Protein AF-A0A382F332-F1 (afdb_monomer_lite)

Foldseek 3Di:
DDPPPPPVPQPPDDDDPVVVVLVVVLLVQLADPDDDDFDDDPPPCSVSSVLSSCCNHPNNVPDDDDDDD

Organism: NCBI:txid408172

InterPro domains:
  IPR002078 RNA polymerase sigma factor 54 interaction domain [PF00158] (12-69)
  IPR002078 RNA polymerase sigma factor 54 interaction domain [PS50045] (12-69)
  IPR025662 Sigma-54 interaction domain, ATP-binding site 1 [PS00675] (36-49)
  IPR027417 P-loop containing nucleoside triphosphate hydrolase [G3DSA:3.40.50.300] (10-69)
  IPR027417 P-loop containing nucleoside triphosphate hydrolase [SSF52540] (11-69)

Structure (mmCIF, N/CA/C/O backbone):
data_AF-A0A382F332-F1
#
_entry.id   AF-A0A382F332-F1
#
loop_
_atom_site.group_PDB
_atom_site.id
_atom_site.type_symbol
_atom_site.label_atom_id
_atom_site.label_alt_id
_atom_site.label_comp_id
_atom_site.label_asym_id
_atom_site.label_entity_id
_atom_site.label_seq_id
_atom_site.pdbx_PDB_ins_code
_atom_site.Cartn_x
_atom_site.Cartn_y
_atom_site.Cartn_z
_atom_site.occupancy
_atom_site.B_iso_or_equiv
_atom_site.auth_seq_id
_atom_site.auth_comp_id
_atom_site.auth_asym_id
_atom_site.auth_atom_id
_atom_site.pdbx_PDB_model_num
ATOM 1 N N . MET A 1 1 ? -13.263 1.979 -17.167 1.00 35.69 1 MET A N 1
ATOM 2 C CA . MET A 1 1 ? -13.380 2.304 -15.734 1.00 35.69 1 MET A CA 1
ATOM 3 C C . MET A 1 1 ? -12.043 2.905 -15.347 1.00 35.69 1 MET A C 1
ATOM 5 O O . MET A 1 1 ? -11.101 2.176 -15.073 1.00 35.69 1 MET A O 1
ATOM 9 N N . GLU A 1 2 ? -11.913 4.214 -15.544 1.00 27.41 2 GLU A N 1
ATOM 10 C CA . GLU A 1 2 ? -10.728 4.970 -15.144 1.00 27.41 2 GLU A CA 1
ATOM 11 C C . GLU A 1 2 ? -10.824 5.159 -13.639 1.00 27.41 2 GLU A C 1
ATOM 13 O O . GLU A 1 2 ? -11.738 5.819 -13.148 1.00 27.41 2 GLU A O 1
ATOM 18 N N . ILE A 1 3 ? -9.938 4.509 -12.895 1.00 37.50 3 ILE A N 1
ATOM 19 C CA . ILE A 1 3 ? -9.796 4.804 -11.477 1.00 37.50 3 ILE A CA 1
ATOM 20 C C . ILE A 1 3 ? -8.874 6.022 -11.414 1.00 37.50 3 ILE A C 1
ATOM 22 O O . ILE A 1 3 ? -7.659 5.882 -11.298 1.00 37.50 3 ILE A O 1
ATOM 26 N N . ASN A 1 4 ? -9.452 7.217 -11.550 1.00 35.69 4 ASN A N 1
ATOM 27 C CA . ASN A 1 4 ? -8.793 8.448 -11.125 1.00 35.69 4 ASN A CA 1
ATOM 28 C C . ASN A 1 4 ? -8.796 8.440 -9.599 1.00 35.69 4 ASN A C 1
ATOM 30 O O . ASN A 1 4 ? -9.707 8.945 -8.948 1.00 35.69 4 ASN A O 1
ATOM 34 N N . LEU A 1 5 ? -7.783 7.799 -9.021 1.00 48.44 5 LEU A N 1
ATOM 35 C CA . LEU A 1 5 ? -7.383 8.081 -7.654 1.00 48.44 5 LEU A CA 1
ATOM 36 C C . LEU A 1 5 ? -6.775 9.488 -7.673 1.00 48.44 5 LEU A C 1
ATOM 38 O O . LEU A 1 5 ? -5.559 9.644 -7.752 1.00 48.44 5 LEU A O 1
ATOM 42 N N . GLU A 1 6 ? -7.629 10.514 -7.629 1.00 42.66 6 GLU A N 1
ATOM 43 C CA . GLU A 1 6 ? -7.248 11.856 -7.180 1.00 42.66 6 GLU A CA 1
ATOM 44 C C . GLU A 1 6 ? -6.875 11.745 -5.697 1.00 42.66 6 GLU A C 1
ATOM 46 O O . GLU A 1 6 ? -7.615 12.081 -4.776 1.00 42.66 6 GLU A O 1
ATOM 51 N N . LEU A 1 7 ? -5.702 11.169 -5.455 1.00 50.47 7 LEU A N 1
ATOM 52 C CA . LEU A 1 7 ? -5.004 11.251 -4.193 1.00 50.47 7 LEU A CA 1
ATOM 53 C C . LEU A 1 7 ? -4.525 12.696 -4.085 1.00 50.47 7 LEU A C 1
ATOM 55 O O . LEU A 1 7 ? -3.374 12.984 -4.401 1.00 50.47 7 LEU A O 1
ATOM 59 N N . GLU A 1 8 ? -5.394 13.604 -3.636 1.00 43.22 8 GLU A N 1
ATOM 60 C CA . GLU A 1 8 ? -5.092 15.039 -3.497 1.00 43.22 8 GLU A CA 1
ATOM 61 C C . GLU A 1 8 ? -3.834 15.330 -2.648 1.00 43.22 8 GLU A C 1
ATOM 63 O O . GLU A 1 8 ? -3.372 16.463 -2.618 1.00 43.22 8 GLU A O 1
ATOM 68 N N . ASN A 1 9 ? -3.219 14.324 -2.005 1.00 46.94 9 ASN A N 1
ATOM 69 C CA . ASN A 1 9 ? -1.964 14.456 -1.261 1.00 46.94 9 ASN A CA 1
ATOM 70 C C . ASN A 1 9 ? -0.918 13.335 -1.494 1.00 46.94 9 ASN A C 1
ATOM 72 O O . ASN A 1 9 ? 0.072 13.277 -0.764 1.00 46.94 9 ASN A O 1
ATOM 76 N N . LEU A 1 10 ? -1.091 12.439 -2.480 1.00 55.00 10 LEU A N 1
ATOM 77 C CA . LEU A 1 10 ? -0.098 11.401 -2.822 1.00 55.00 10 LEU A CA 1
ATOM 78 C C . LEU A 1 10 ? 0.064 11.284 -4.340 1.00 55.00 10 LEU A C 1
ATOM 80 O O . LEU A 1 10 ? -0.677 10.579 -5.016 1.00 55.00 10 LEU A O 1
ATOM 84 N N . SER A 1 11 ? 1.087 11.948 -4.868 1.00 65.69 11 SER A N 1
ATOM 85 C CA . SER A 1 11 ? 1.458 11.933 -6.283 1.00 65.69 11 SER A CA 1
ATOM 86 C C . SER A 1 11 ? 2.154 10.624 -6.689 1.00 65.69 11 SER A C 1
ATOM 88 O O . SER A 1 11 ? 3.325 10.614 -7.068 1.00 65.69 11 SER A O 1
ATOM 90 N N . ILE A 1 12 ? 1.453 9.486 -6.616 1.00 81.50 12 ILE A N 1
ATOM 91 C CA . ILE A 1 12 ? 1.940 8.264 -7.271 1.00 81.50 12 ILE A CA 1
ATOM 92 C C . ILE A 1 12 ? 1.659 8.394 -8.765 1.00 81.50 12 ILE A C 1
ATOM 94 O O . ILE A 1 12 ? 0.516 8.305 -9.201 1.00 81.50 12 ILE A O 1
ATOM 98 N N . ILE A 1 13 ? 2.715 8.595 -9.548 1.00 84.31 13 ILE A N 1
ATOM 99 C CA . ILE A 1 13 ? 2.630 8.696 -11.005 1.00 84.31 13 ILE A CA 1
ATOM 100 C C . ILE A 1 13 ? 2.972 7.335 -11.605 1.00 84.31 13 ILE A C 1
ATOM 102 O O . ILE A 1 13 ? 4.063 6.805 -11.390 1.00 84.31 13 ILE A O 1
ATOM 106 N N . GLY A 1 14 ? 2.049 6.768 -12.376 1.00 84.31 14 GLY A N 1
ATOM 107 C CA . GLY A 1 14 ? 2.291 5.530 -13.102 1.00 84.31 14 GLY A CA 1
ATOM 108 C C . GLY A 1 14 ? 1.042 5.011 -13.801 1.00 84.31 14 GLY A C 1
ATOM 109 O O . GLY A 1 14 ? -0.001 4.839 -13.180 1.00 84.31 14 GLY A O 1
ATOM 110 N N . GLU A 1 15 ? 1.169 4.701 -15.090 1.00 86.12 15 GLU A N 1
ATOM 111 C CA . GLU A 1 15 ? 0.033 4.284 -15.926 1.00 86.12 15 GLU A CA 1
ATOM 112 C C . GLU A 1 15 ? 0.176 2.875 -16.510 1.00 86.12 15 GLU A C 1
ATOM 114 O O . GLU A 1 15 ? -0.739 2.388 -17.179 1.00 86.12 15 GLU A O 1
ATOM 119 N N . SER A 1 16 ? 1.305 2.205 -16.269 1.00 93.44 16 SER A N 1
ATOM 120 C CA . SER A 1 16 ? 1.567 0.867 -16.798 1.00 93.44 16 SER A CA 1
ATOM 121 C C . SER A 1 16 ? 0.594 -0.179 -16.236 1.00 93.44 16 SER A C 1
ATOM 123 O O . SER A 1 16 ? 0.024 -0.035 -15.154 1.00 93.44 16 SER A O 1
ATOM 125 N N . LYS A 1 17 ? 0.394 -1.284 -16.959 1.00 94.44 17 LYS A N 1
ATOM 126 C CA . LYS A 1 17 ? -0.472 -2.369 -16.475 1.00 94.44 17 LYS A CA 1
ATOM 127 C C . LYS A 1 17 ? -0.040 -2.908 -15.094 1.00 94.44 17 LYS A C 1
ATOM 129 O O . LYS A 1 17 ? -0.913 -3.018 -14.238 1.00 94.44 17 LYS A O 1
ATOM 134 N N . PRO A 1 18 ? 1.260 -3.160 -14.823 1.00 94.06 18 PRO A N 1
ATOM 135 C CA . PRO A 1 18 ? 1.688 -3.638 -13.510 1.00 94.06 18 PRO A CA 1
ATOM 136 C C . PRO A 1 18 ? 1.390 -2.666 -12.363 1.00 94.06 18 PRO A C 1
ATOM 138 O O . PRO A 1 18 ? 0.992 -3.109 -11.292 1.00 94.06 18 PRO A O 1
ATOM 141 N N . ILE A 1 19 ? 1.545 -1.349 -12.562 1.00 92.12 19 ILE A N 1
ATOM 142 C CA . ILE A 1 19 ? 1.258 -0.388 -11.483 1.00 92.12 19 ILE A CA 1
ATOM 143 C C . ILE A 1 19 ? -0.248 -0.266 -11.223 1.00 92.12 19 ILE A C 1
ATOM 145 O O . ILE A 1 19 ? -0.660 -0.171 -10.069 1.00 92.12 19 ILE A O 1
ATOM 149 N N . ARG A 1 20 ? -1.084 -0.382 -12.264 1.00 91.12 20 ARG A N 1
ATOM 150 C CA . ARG A 1 20 ? -2.544 -0.468 -12.101 1.00 91.12 20 ARG A CA 1
ATOM 151 C C . ARG A 1 20 ? -2.951 -1.697 -11.282 1.00 91.12 20 ARG A C 1
ATOM 153 O O . ARG A 1 20 ? -3.771 -1.571 -10.382 1.00 91.12 20 ARG A O 1
ATOM 160 N N . ASP A 1 21 ? -2.311 -2.844 -11.512 1.00 94.50 21 ASP A N 1
ATOM 161 C CA . ASP A 1 21 ? -2.566 -4.060 -10.723 1.00 94.50 21 ASP A CA 1
ATOM 162 C C . ASP A 1 21 ? -2.200 -3.877 -9.243 1.00 94.50 21 ASP A C 1
ATOM 164 O O . ASP A 1 21 ? -2.904 -4.364 -8.355 1.00 94.50 21 ASP A O 1
ATOM 168 N N . VAL A 1 22 ? -1.129 -3.130 -8.958 1.00 93.88 22 VAL A N 1
ATOM 169 C CA . VAL A 1 22 ? -0.781 -2.744 -7.584 1.00 93.88 22 VAL A CA 1
ATOM 170 C C . VAL A 1 22 ? 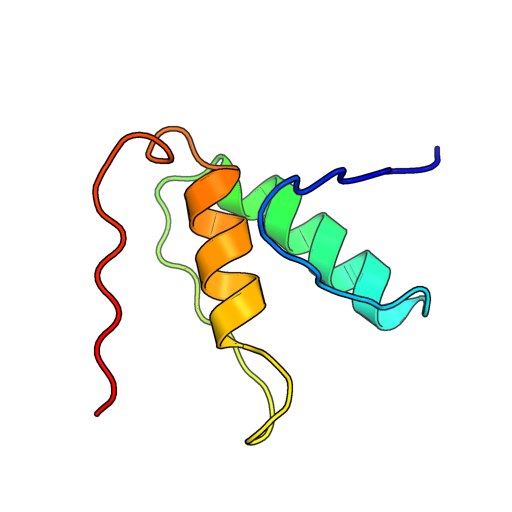-1.879 -1.869 -6.976 1.00 93.88 22 VAL A C 1
ATOM 172 O O . VAL A 1 22 ? -2.281 -2.122 -5.840 1.00 93.88 22 VAL A O 1
ATOM 175 N N . PHE A 1 23 ? -2.414 -0.888 -7.708 1.00 91.69 23 PHE A N 1
ATOM 176 C CA . PHE A 1 23 ? -3.516 -0.051 -7.219 1.00 91.69 23 PHE A CA 1
ATOM 177 C C . PHE A 1 23 ? -4.788 -0.855 -6.929 1.00 91.69 23 PHE A C 1
ATOM 179 O O . PHE A 1 23 ? -5.412 -0.644 -5.888 1.00 91.69 23 PHE A O 1
ATOM 186 N N . ASP A 1 24 ? -5.119 -1.845 -7.758 1.00 91.75 24 ASP A N 1
ATOM 187 C CA . ASP A 1 24 ? -6.256 -2.743 -7.519 1.00 91.75 24 ASP A CA 1
ATOM 188 C C . ASP A 1 24 ? -6.069 -3.603 -6.257 1.00 91.75 24 ASP A C 1
ATOM 190 O O . ASP A 1 24 ? -7.026 -3.931 -5.545 1.00 91.75 24 ASP A O 1
ATOM 194 N N . VAL A 1 25 ? -4.831 -4.004 -5.952 1.00 94.00 25 VAL A N 1
ATOM 195 C CA . VAL A 1 25 ? -4.505 -4.683 -4.689 1.00 94.00 25 VAL A CA 1
ATOM 196 C C . VAL A 1 25 ? -4.638 -3.721 -3.511 1.00 94.00 25 VAL A C 1
ATOM 198 O O . VAL A 1 25 ? -5.247 -4.089 -2.507 1.00 94.00 25 VAL A O 1
ATOM 201 N N . VAL A 1 26 ? -4.131 -2.491 -3.634 1.00 93.44 26 VAL A N 1
ATOM 202 C CA . VAL A 1 26 ? -4.235 -1.459 -2.590 1.00 93.44 26 VAL A CA 1
ATOM 203 C C . VAL A 1 26 ? -5.694 -1.162 -2.256 1.00 93.44 26 VAL A C 1
ATOM 205 O O . VAL A 1 26 ? -6.055 -1.207 -1.082 1.00 93.44 26 VAL A O 1
ATOM 208 N N . ALA A 1 27 ? -6.544 -0.938 -3.262 1.00 90.50 27 ALA A N 1
ATOM 209 C CA . ALA A 1 27 ? -7.962 -0.638 -3.069 1.00 90.50 27 ALA A CA 1
ATOM 210 C C . ALA A 1 27 ? -8.691 -1.747 -2.289 1.00 90.50 27 ALA A C 1
ATOM 212 O O . ALA A 1 27 ? -9.478 -1.466 -1.386 1.00 90.50 27 ALA A O 1
ATOM 213 N N . ARG A 1 28 ? -8.383 -3.018 -2.582 1.00 92.31 28 ARG A N 1
ATOM 214 C CA . ARG A 1 28 ? -8.956 -4.168 -1.862 1.00 92.31 28 ARG A CA 1
ATOM 215 C C . ARG A 1 28 ? -8.388 -4.319 -0.452 1.00 92.31 28 ARG A C 1
ATOM 217 O O . ARG A 1 28 ? -9.137 -4.571 0.489 1.00 92.31 28 ARG A O 1
ATOM 224 N N . ALA A 1 29 ? -7.074 -4.178 -0.296 1.00 95.25 29 ALA A N 1
ATOM 225 C CA . ALA A 1 29 ? -6.398 -4.382 0.981 1.00 95.25 29 ALA A CA 1
ATOM 226 C C . ALA A 1 29 ? -6.700 -3.268 1.996 1.00 95.25 29 ALA A C 1
ATOM 228 O O . ALA A 1 29 ? -6.809 -3.557 3.189 1.00 95.25 29 ALA A O 1
ATOM 229 N N . ALA A 1 30 ? -6.887 -2.025 1.539 1.00 94.00 30 ALA A N 1
ATOM 230 C CA . ALA A 1 30 ? -7.147 -0.868 2.395 1.00 94.00 30 ALA A CA 1
ATOM 231 C C . ALA A 1 30 ? -8.446 -1.003 3.212 1.00 94.00 30 ALA A C 1
ATOM 233 O O . ALA A 1 30 ? -8.502 -0.568 4.362 1.00 94.00 30 ALA A O 1
ATOM 234 N N . GLY A 1 31 ? -9.467 -1.675 2.668 1.00 91.19 31 GLY A N 1
ATOM 235 C CA . GLY A 1 31 ? -10.713 -1.967 3.387 1.00 91.19 31 GLY A CA 1
ATOM 236 C C . GLY A 1 31 ? -10.580 -3.026 4.491 1.00 91.19 31 GLY A C 1
ATOM 237 O O . GLY A 1 31 ? -11.485 -3.174 5.311 1.00 91.19 31 GLY A O 1
ATOM 238 N N . SER A 1 32 ? -9.469 -3.767 4.534 1.00 93.94 32 SER A N 1
ATOM 239 C CA . SER A 1 32 ? -9.253 -4.855 5.491 1.00 93.94 32 SER A CA 1
ATOM 240 C C . SER A 1 32 ? -8.536 -4.398 6.771 1.00 93.94 32 SER A C 1
ATOM 242 O O . SER A 1 32 ? -7.867 -3.364 6.814 1.00 93.94 32 SER A O 1
ATOM 244 N N . GLN A 1 33 ? -8.644 -5.206 7.830 1.00 93.12 33 GLN A N 1
ATOM 245 C CA . GLN A 1 33 ? -7.856 -5.051 9.065 1.00 93.12 33 GLN A CA 1
ATOM 246 C C . GLN A 1 33 ? -6.585 -5.919 9.076 1.00 93.12 33 GLN A C 1
ATOM 248 O O . GLN A 1 33 ? -5.895 -5.990 10.091 1.00 93.12 33 GLN A O 1
ATOM 253 N N . SER A 1 34 ? -6.277 -6.605 7.975 1.00 94.75 34 SER A N 1
ATOM 254 C CA . SER A 1 34 ? -5.119 -7.494 7.882 1.00 94.75 34 SER A CA 1
ATOM 255 C C . SER A 1 34 ? -3.807 -6.711 7.793 1.00 94.75 34 SER A C 1
ATOM 257 O O . SER A 1 34 ? -3.755 -5.597 7.267 1.00 94.75 34 SER A O 1
ATOM 259 N N . THR A 1 35 ? -2.720 -7.313 8.277 1.00 95.94 35 THR A N 1
ATOM 260 C CA . THR A 1 35 ? -1.365 -6.796 8.051 1.00 95.94 35 THR A CA 1
ATOM 261 C C . THR A 1 35 ? -0.998 -6.933 6.576 1.00 95.94 35 THR A C 1
ATOM 263 O O . THR A 1 35 ? -1.158 -8.007 5.996 1.00 95.94 35 THR A O 1
ATOM 266 N N . VAL A 1 36 ? -0.485 -5.858 5.975 1.00 96.00 36 VAL A N 1
ATOM 267 C CA . VAL A 1 36 ? -0.056 -5.830 4.570 1.00 96.00 36 VAL A CA 1
ATOM 268 C C . VAL A 1 36 ? 1.466 -5.794 4.501 1.00 96.00 36 VAL A C 1
ATOM 270 O O . VAL A 1 36 ? 2.098 -4.975 5.165 1.00 96.00 36 VAL A O 1
ATOM 273 N N . MET A 1 37 ? 2.050 -6.658 3.672 1.00 96.88 37 MET A N 1
ATOM 274 C CA . MET A 1 37 ? 3.484 -6.676 3.398 1.00 96.88 37 MET A CA 1
ATOM 275 C C . MET A 1 37 ? 3.756 -6.152 1.989 1.00 96.88 37 MET A C 1
ATOM 277 O O . MET A 1 37 ? 3.218 -6.675 1.015 1.00 96.88 37 MET A O 1
ATOM 281 N N . ILE A 1 38 ? 4.589 -5.115 1.880 1.00 96.00 38 ILE A N 1
ATOM 282 C CA . ILE A 1 38 ? 4.931 -4.478 0.603 1.00 96.00 38 ILE A CA 1
ATOM 283 C C . ILE A 1 38 ? 6.342 -4.907 0.210 1.00 96.00 38 ILE A C 1
ATOM 285 O O . ILE A 1 38 ? 7.317 -4.547 0.869 1.00 96.00 38 ILE A O 1
ATOM 289 N N . TYR A 1 39 ? 6.445 -5.654 -0.885 1.00 96.31 39 TYR A N 1
ATOM 290 C CA . TYR A 1 39 ? 7.714 -6.098 -1.450 1.00 96.31 39 TYR A CA 1
ATOM 291 C C . TYR A 1 39 ?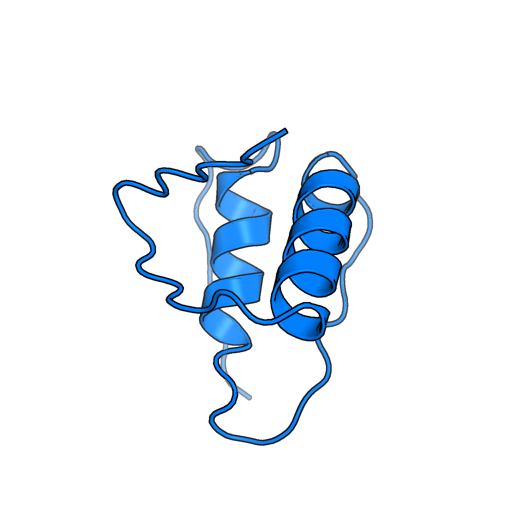 8.130 -5.241 -2.646 1.00 96.31 39 TYR A C 1
ATOM 293 O O . TYR A 1 39 ? 7.297 -4.645 -3.326 1.00 96.31 39 TYR A O 1
ATOM 301 N N . GLY A 1 40 ? 9.437 -5.185 -2.899 1.00 95.44 40 GLY A N 1
ATOM 302 C CA . GLY A 1 40 ? 10.022 -4.471 -4.032 1.00 95.44 40 GLY A CA 1
ATOM 303 C C . GLY A 1 40 ? 11.439 -3.995 -3.739 1.00 95.44 40 GLY A C 1
ATOM 304 O O . GLY A 1 40 ? 11.848 -3.902 -2.576 1.00 95.44 40 GLY A O 1
ATOM 305 N N . GLU A 1 41 ? 12.176 -3.666 -4.792 1.00 96.81 41 GLU A N 1
ATOM 306 C CA . GLU A 1 41 ? 13.550 -3.173 -4.701 1.00 96.81 41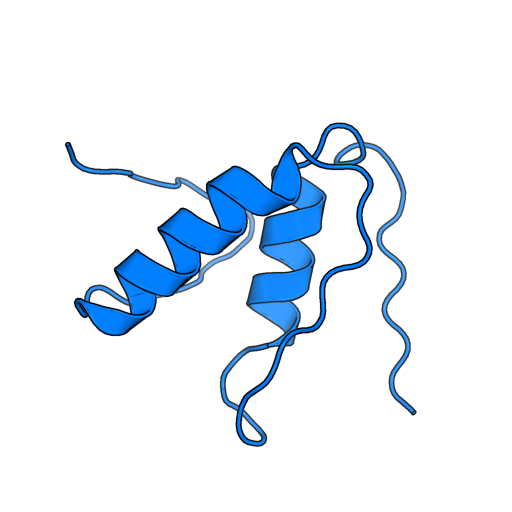 GLU A CA 1
ATOM 307 C C . GLU A 1 41 ? 13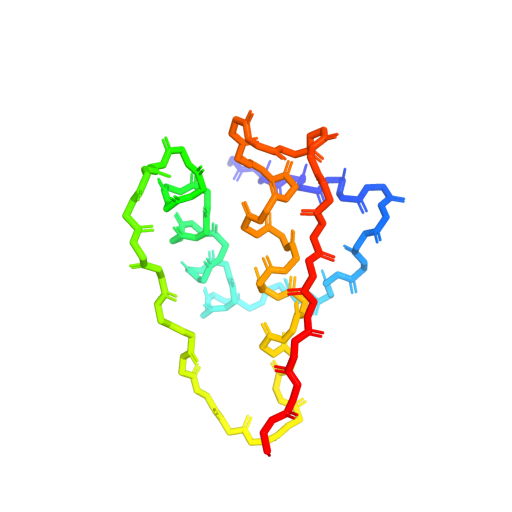.648 -1.824 -3.971 1.00 96.81 41 GLU A C 1
ATOM 309 O O . GLU A 1 41 ? 12.654 -1.136 -3.701 1.00 96.81 41 GLU A O 1
ATOM 314 N 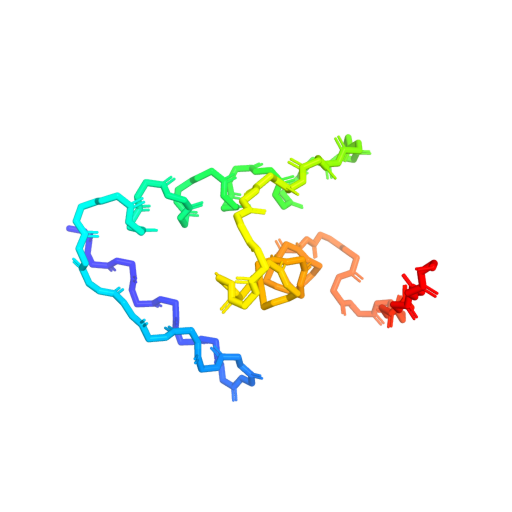N . SER A 1 42 ? 14.863 -1.451 -3.577 1.00 94.69 42 SER A N 1
ATOM 315 C CA . SER A 1 42 ? 15.102 -0.130 -2.995 1.00 94.69 42 SER A CA 1
ATOM 316 C C . SER A 1 42 ? 14.741 0.969 -4.002 1.00 94.69 42 SER A C 1
ATOM 318 O O . SER A 1 42 ? 14.971 0.820 -5.196 1.00 94.69 42 SER A O 1
ATOM 320 N N . GLY A 1 43 ? 14.141 2.065 -3.533 1.00 91.44 43 GLY A N 1
ATOM 321 C CA . GLY A 1 43 ? 13.765 3.195 -4.393 1.00 91.44 43 GLY A CA 1
ATOM 322 C C . GLY A 1 43 ? 12.489 3.026 -5.233 1.00 91.44 43 GLY A C 1
ATOM 323 O O . GLY A 1 43 ? 12.108 3.965 -5.919 1.00 91.44 43 GLY A O 1
ATOM 324 N N . THR A 1 44 ? 11.760 1.905 -5.152 1.00 92.56 44 THR A N 1
ATOM 325 C CA . THR A 1 44 ? 10.544 1.674 -5.969 1.00 92.56 44 THR A CA 1
ATOM 326 C C . THR A 1 44 ? 9.254 2.299 -5.414 1.00 92.56 44 THR A C 1
ATOM 328 O O . THR A 1 44 ? 8.156 1.919 -5.811 1.00 92.56 44 THR A O 1
ATOM 331 N N . GLY A 1 45 ? 9.348 3.226 -4.456 1.00 91.38 45 GLY A N 1
ATOM 332 C CA . GLY A 1 45 ? 8.176 3.949 -3.942 1.00 91.38 45 GLY A CA 1
ATOM 333 C C . GLY A 1 45 ? 7.267 3.162 -2.986 1.00 91.38 45 GLY A C 1
ATOM 334 O O . GLY A 1 45 ? 6.111 3.534 -2.804 1.00 91.38 45 GLY A O 1
ATOM 335 N N . LYS A 1 46 ? 7.769 2.107 -2.325 1.00 94.50 46 LYS A N 1
ATOM 336 C CA . LYS A 1 46 ? 6.994 1.302 -1.350 1.00 94.50 46 LYS A CA 1
ATOM 337 C C . LYS A 1 46 ? 6.331 2.135 -0.244 1.00 94.50 46 LYS A C 1
ATOM 339 O O . LYS A 1 46 ? 5.227 1.813 0.185 1.00 94.50 46 LYS A O 1
ATOM 344 N N . GLU A 1 47 ? 6.977 3.216 0.196 1.00 93.31 47 GLU A N 1
ATOM 345 C CA . GLU A 1 47 ? 6.412 4.129 1.197 1.00 93.31 47 GLU A CA 1
ATOM 346 C C . GLU A 1 47 ? 5.135 4.817 0.693 1.00 93.31 47 GLU A C 1
ATOM 348 O O . GLU A 1 47 ? 4.163 4.940 1.439 1.00 93.31 47 GLU A O 1
ATOM 353 N N . LEU A 1 48 ? 5.097 5.208 -0.584 1.00 92.44 48 LEU A N 1
ATOM 354 C CA . LEU A 1 48 ? 3.914 5.823 -1.183 1.00 92.44 48 LEU A CA 1
ATOM 355 C C . LEU A 1 48 ? 2.740 4.838 -1.195 1.00 92.44 48 LEU A C 1
ATOM 357 O O . LEU A 1 48 ? 1.616 5.213 -0.873 1.00 92.44 48 LEU A O 1
ATOM 361 N N . ILE A 1 49 ? 3.013 3.560 -1.472 1.00 94.31 49 ILE A N 1
ATOM 362 C CA . ILE A 1 49 ? 2.010 2.489 -1.418 1.00 94.31 49 ILE A CA 1
ATOM 363 C C . ILE A 1 49 ? 1.502 2.272 0.015 1.00 94.31 49 ILE A C 1
ATOM 365 O O . ILE A 1 49 ? 0.296 2.152 0.225 1.00 94.31 49 ILE A O 1
ATOM 369 N N . ALA A 1 50 ? 2.388 2.286 1.017 1.00 94.69 50 ALA A N 1
ATOM 370 C CA . ALA A 1 50 ? 1.998 2.177 2.427 1.00 94.69 50 ALA A CA 1
ATOM 371 C C . ALA A 1 50 ? 1.075 3.328 2.862 1.00 94.69 50 ALA A C 1
ATOM 373 O O . ALA A 1 50 ? 0.071 3.112 3.544 1.00 94.69 50 ALA A O 1
ATOM 374 N N . ARG A 1 51 ? 1.386 4.552 2.426 1.00 93.44 51 ARG A N 1
ATOM 375 C CA . ARG A 1 51 ? 0.556 5.733 2.685 1.00 93.44 51 ARG A CA 1
ATOM 376 C C . ARG A 1 51 ? -0.784 5.656 1.956 1.00 93.44 51 ARG A C 1
ATOM 378 O O . ARG A 1 51 ? -1.810 5.948 2.563 1.00 93.44 51 ARG A O 1
ATOM 385 N N . ALA A 1 52 ? -0.797 5.207 0.700 1.00 92.56 52 ALA A N 1
ATOM 386 C CA . ALA A 1 52 ? -2.028 5.004 -0.060 1.00 92.56 52 ALA A CA 1
ATOM 387 C C . ALA A 1 52 ? -2.954 3.979 0.6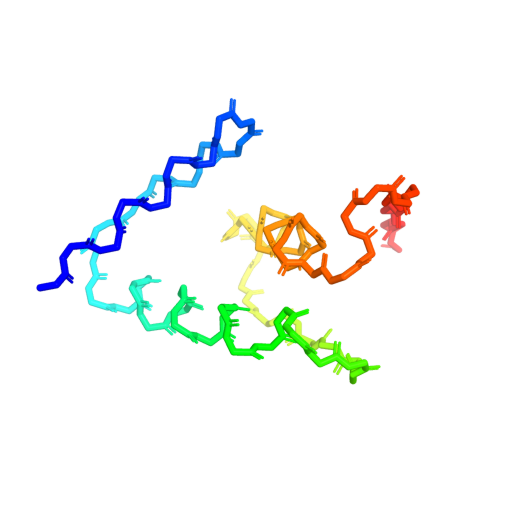17 1.00 92.56 52 ALA A C 1
ATOM 389 O O . ALA A 1 52 ? -4.154 4.227 0.725 1.00 92.56 52 ALA A O 1
ATOM 390 N N . LEU A 1 53 ? -2.407 2.877 1.145 1.00 93.81 53 LEU A N 1
ATOM 391 C CA . LEU A 1 53 ? -3.164 1.905 1.944 1.00 93.81 53 LEU A CA 1
ATOM 392 C C . LEU A 1 53 ? -3.808 2.551 3.174 1.00 93.81 53 LEU A C 1
ATOM 394 O O . LEU A 1 53 ? -4.987 2.326 3.432 1.00 93.81 53 LEU A O 1
ATOM 398 N N . HIS A 1 54 ? -3.061 3.365 3.924 1.00 94.31 54 HIS A N 1
ATOM 399 C CA . HIS A 1 54 ? -3.589 4.047 5.110 1.00 94.31 54 HIS A CA 1
ATOM 400 C C . HIS A 1 54 ? -4.711 5.029 4.762 1.00 94.31 54 HIS A C 1
ATOM 402 O O . HIS A 1 54 ? -5.788 4.961 5.357 1.00 94.31 54 HIS A O 1
ATOM 408 N N . MET A 1 55 ? -4.480 5.889 3.767 1.00 91.94 55 MET A N 1
ATOM 409 C CA . MET A 1 55 ? -5.426 6.922 3.332 1.00 91.94 55 MET A CA 1
ATOM 410 C C . MET A 1 55 ? -6.731 6.355 2.769 1.00 91.94 55 MET A C 1
ATOM 412 O O . MET A 1 55 ? -7.774 6.980 2.920 1.00 91.94 55 MET A O 1
ATOM 416 N N . ASN A 1 56 ? -6.692 5.170 2.156 1.00 90.56 56 ASN A N 1
ATOM 417 C CA . ASN A 1 56 ? -7.883 4.500 1.622 1.00 90.56 56 ASN A CA 1
ATOM 418 C C . ASN A 1 56 ? -8.534 3.532 2.625 1.00 90.56 56 ASN A C 1
ATOM 420 O O . ASN A 1 56 ? -9.464 2.807 2.277 1.00 90.56 56 ASN A O 1
ATOM 424 N N . SER A 1 57 ? -8.039 3.476 3.864 1.00 93.62 57 SER A N 1
ATOM 425 C CA . SER A 1 57 ? -8.575 2.584 4.892 1.00 93.62 57 SER A CA 1
ATOM 426 C C . SER A 1 57 ? -9.585 3.288 5.802 1.00 93.62 57 SER A C 1
ATOM 428 O O . SER A 1 57 ? -9.541 4.511 5.951 1.00 93.62 57 SER A O 1
ATOM 430 N N . PRO A 1 58 ? -10.407 2.538 6.565 1.00 94.25 58 PRO A N 1
ATOM 431 C CA . PRO A 1 58 ? -11.229 3.103 7.643 1.00 94.25 58 PRO A CA 1
ATOM 432 C C . PRO A 1 58 ? -10.429 3.834 8.741 1.00 94.25 58 PRO A C 1
ATOM 434 O O . PRO A 1 58 ? -11.009 4.427 9.648 1.00 94.25 58 PRO A O 1
ATOM 437 N N . ARG A 1 59 ? -9.092 3.750 8.708 1.00 95.06 59 ARG A N 1
ATOM 438 C CA . ARG A 1 59 ? -8.167 4.380 9.656 1.00 95.06 59 ARG A CA 1
ATOM 439 C C . ARG A 1 59 ? -7.517 5.651 9.099 1.00 95.06 59 ARG A C 1
ATOM 441 O O . ARG A 1 59 ? -6.652 6.187 9.780 1.00 95.06 59 ARG A O 1
ATOM 448 N N . ALA A 1 60 ? -7.933 6.156 7.935 1.00 93.88 60 ALA A N 1
ATOM 449 C CA . ALA A 1 60 ? -7.331 7.324 7.283 1.00 93.88 60 ALA A CA 1
ATOM 450 C C . ALA A 1 60 ? -7.228 8.571 8.183 1.00 93.88 60 ALA A C 1
ATOM 452 O O . ALA A 1 60 ? -6.257 9.315 8.102 1.00 93.88 60 ALA A O 1
ATOM 453 N N . SER A 1 61 ? -8.191 8.771 9.090 1.00 95.44 61 SER A N 1
ATOM 454 C CA . SER A 1 61 ? -8.200 9.883 10.054 1.00 95.44 61 SER A CA 1
ATOM 455 C C . SER A 1 61 ? -7.253 9.701 11.248 1.00 95.44 61 SER A C 1
ATOM 457 O O . SER A 1 61 ? -7.086 10.618 12.051 1.00 95.44 61 SER A O 1
ATOM 459 N N . LYS A 1 62 ? -6.650 8.518 11.405 1.00 96.56 62 LYS A N 1
ATOM 460 C CA . LYS A 1 62 ? -5.705 8.211 12.484 1.00 96.56 62 LYS A CA 1
ATOM 461 C C . LYS A 1 62 ? -4.266 8.517 12.046 1.00 96.56 62 LYS A C 1
ATOM 463 O O . LYS A 1 62 ? -3.986 8.526 10.847 1.00 96.56 62 LYS A O 1
ATOM 468 N N . PRO A 1 63 ? -3.329 8.718 12.991 1.00 96.56 63 PRO A N 1
ATOM 469 C CA . PRO A 1 63 ? -1.926 8.933 12.654 1.00 96.56 63 PRO A CA 1
ATOM 470 C C . PRO A 1 63 ? -1.326 7.765 11.860 1.00 96.56 63 PRO A C 1
ATOM 472 O O . PRO A 1 63 ? -1.523 6.602 12.214 1.00 96.56 63 PRO A O 1
ATOM 475 N N . PHE A 1 64 ? -0.547 8.089 10.827 1.00 95.44 64 PHE A N 1
ATOM 476 C CA . PHE A 1 64 ? 0.317 7.147 10.116 1.00 95.44 64 PHE A CA 1
ATOM 477 C C . PHE A 1 64 ? 1.755 7.323 10.609 1.00 95.44 64 PHE A C 1
ATOM 479 O O . PHE A 1 64 ? 2.376 8.354 10.348 1.00 95.44 64 PHE A O 1
ATOM 486 N N . ILE A 1 65 ? 2.277 6.335 11.335 1.00 96.00 65 ILE A N 1
ATOM 487 C CA . ILE A 1 65 ? 3.636 6.367 11.885 1.00 96.00 65 ILE A CA 1
ATOM 488 C C . ILE A 1 65 ? 4.526 5.454 11.046 1.00 96.00 65 ILE A C 1
ATOM 490 O O . ILE A 1 65 ? 4.367 4.235 11.070 1.00 96.00 65 ILE A O 1
ATOM 494 N N . ALA A 1 66 ? 5.458 6.050 10.304 1.00 93.62 66 ALA A N 1
ATOM 495 C CA . ALA A 1 66 ? 6.474 5.319 9.558 1.00 93.62 66 ALA A CA 1
ATOM 496 C C . ALA A 1 66 ? 7.725 5.126 10.424 1.00 93.62 66 ALA A C 1
ATOM 498 O O . ALA A 1 66 ? 8.220 6.080 11.022 1.00 93.62 66 ALA A O 1
ATOM 499 N N . VAL A 1 67 ? 8.241 3.898 10.464 1.00 94.69 67 VAL A N 1
ATOM 500 C CA . VAL A 1 67 ? 9.503 3.548 11.126 1.00 94.69 67 VAL A CA 1
ATOM 501 C C . VAL A 1 67 ? 10.402 2.891 10.088 1.00 94.69 67 VAL A C 1
ATOM 503 O O . VAL A 1 67 ? 9.972 1.961 9.408 1.00 94.69 67 VAL A O 1
ATOM 506 N N . ASN A 1 68 ? 11.627 3.395 9.955 1.00 89.50 68 ASN A N 1
ATOM 507 C CA . ASN A 1 68 ? 12.664 2.797 9.120 1.00 89.50 68 ASN A CA 1
ATOM 508 C C . ASN A 1 68 ? 13.662 2.077 10.036 1.00 89.50 68 ASN A C 1
ATOM 510 O O . ASN A 1 68 ? 14.100 2.670 11.023 1.00 89.50 68 ASN A O 1
ATOM 514 N N . CYS A 1 69 ? 13.940 0.807 9.747 1.00 81.69 69 CYS A N 1
ATOM 515 C CA . CYS A 1 69 ? 14.808 -0.058 10.549 1.00 81.69 69 CYS A CA 1
ATOM 516 C C . CYS A 1 69 ? 16.238 -0.073 10.013 1.00 81.69 69 CYS A C 1
ATOM 518 O O . CYS A 1 69 ? 16.403 0.016 8.776 1.00 81.69 69 CYS A O 1
#

Sequence (69 aa):
MEINLELENLSIIGESKPIRDVFDVVARAAGSQSTVMIYGESGTGKELIARALHMNSPRASKPFIAVNC

pLDDT: mean 85.22, std 18.48, range [27.41, 96.88]

Secondary structure (DSSP, 8-state):
-------TT------SHHHHHHHHHHHHHHTS-S-------TTS-HHHHHHHHHHTSTTTTS-------

Radius of gyration: 12.04 Å; chains: 1; bounding box: 28×22×30 Å